Protein AF-A0A7I0JZ33-F1 (afdb_monomer_lite)

Secondary structure (DSSP, 8-state):
-------HHHHHHHHHHHHHHHHHHHHHHH-GGGSPP--TTS-TTEEEE--SSSSPEEEE---GGG--

Sequence (68 aa):
MNWPYLRRGDIAGILFVAVFVGVALFVLLVFPGLGPRENFGFGPEWQCARMEQGDPICVKLVDRDGAK

Foldseek 3Di:
DPDPDQDPVNVVVVVVVVVVVVVVVVCCVVPVVVDPQDCVPPDPQWRWDDDPDDDIDIDRDDDPVPPD

Structure (mmCIF, N/CA/C/O backbone):
data_AF-A0A7I0JZ33-F1
#
_entry.id   AF-A0A7I0JZ33-F1
#
loop_
_atom_site.group_PDB
_atom_site.id
_atom_site.type_symbol
_atom_site.label_atom_id
_atom_site.label_alt_id
_atom_site.label_comp_id
_atom_site.label_asym_id
_atom_site.label_entity_id
_atom_site.label_seq_id
_atom_site.pdbx_PDB_ins_code
_atom_site.Cartn_x
_atom_site.Cartn_y
_atom_site.Cartn_z
_atom_site.occupancy
_atom_site.B_iso_or_equiv
_atom_site.auth_seq_id
_atom_site.auth_comp_id
_atom_site.auth_asym_id
_atom_site.auth_atom_id
_atom_site.pdbx_PDB_model_num
ATOM 1 N N . MET A 1 1 ? 9.758 -16.690 -31.510 1.00 40.62 1 MET A N 1
ATOM 2 C CA . MET A 1 1 ? 9.894 -15.657 -30.460 1.00 40.62 1 MET A CA 1
ATOM 3 C C . MET A 1 1 ? 10.308 -14.346 -31.115 1.00 40.62 1 MET A C 1
ATOM 5 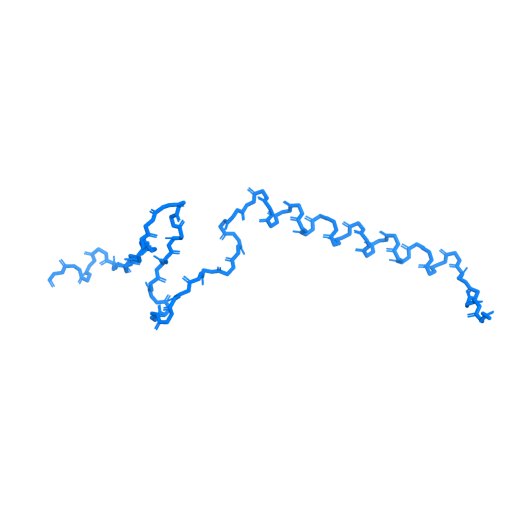O O . MET A 1 1 ? 11.417 -14.277 -31.622 1.00 40.62 1 MET A O 1
ATOM 9 N N . ASN A 1 2 ? 9.434 -13.339 -31.148 1.00 60.56 2 ASN A N 1
ATOM 10 C CA . ASN A 1 2 ? 9.816 -11.968 -31.495 1.00 60.56 2 ASN A CA 1
ATOM 11 C C . ASN A 1 2 ? 10.193 -11.274 -30.182 1.00 60.56 2 ASN A C 1
ATOM 13 O O . ASN A 1 2 ? 9.304 -10.869 -29.438 1.00 60.56 2 ASN A O 1
ATOM 17 N N . TRP A 1 3 ? 11.478 -11.271 -29.828 1.00 63.25 3 TRP A N 1
ATOM 18 C CA . TRP A 1 3 ? 11.928 -10.556 -28.635 1.00 63.25 3 TRP A CA 1
ATOM 19 C C . TRP A 1 3 ? 12.050 -9.075 -29.009 1.00 63.25 3 TRP A C 1
ATOM 21 O O . TRP A 1 3 ? 12.872 -8.752 -29.872 1.00 63.25 3 TRP A O 1
ATOM 31 N N . PRO A 1 4 ? 11.223 -8.177 -28.443 1.00 70.38 4 PRO A N 1
ATOM 32 C CA . PRO A 1 4 ? 11.348 -6.762 -28.736 1.00 70.38 4 PRO A CA 1
ATOM 33 C C . PRO A 1 4 ? 12.731 -6.290 -28.284 1.00 70.38 4 PRO A C 1
ATOM 35 O O . PRO A 1 4 ? 13.234 -6.684 -27.232 1.00 70.38 4 PRO A O 1
ATOM 38 N N . TYR A 1 5 ? 13.368 -5.468 -29.110 1.00 71.19 5 TYR A N 1
ATOM 39 C CA . TYR A 1 5 ? 14.666 -4.885 -28.802 1.00 71.19 5 TYR A CA 1
ATOM 40 C C . TYR A 1 5 ? 14.494 -3.882 -27.653 1.00 71.19 5 TYR A C 1
ATOM 42 O O . TYR A 1 5 ? 14.140 -2.728 -27.890 1.00 71.19 5 TYR A O 1
ATOM 50 N N . LEU A 1 6 ? 14.700 -4.331 -26.409 1.00 76.81 6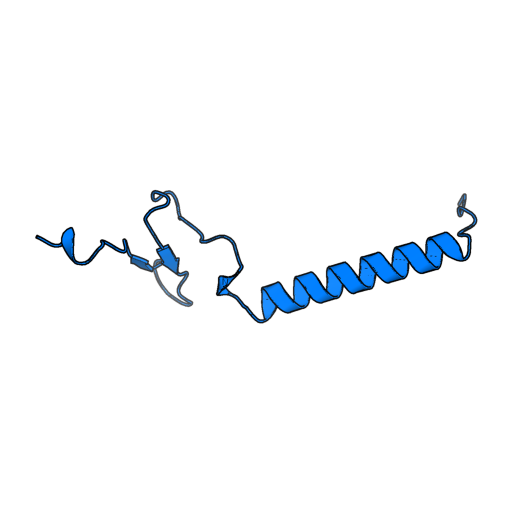 LEU A N 1
ATOM 51 C CA . LEU A 1 6 ? 14.677 -3.463 -25.232 1.00 76.81 6 LEU A CA 1
ATOM 52 C C . LEU A 1 6 ? 15.823 -2.456 -25.345 1.00 76.81 6 LEU A C 1
ATOM 54 O O . LEU A 1 6 ? 17.001 -2.810 -25.236 1.00 76.81 6 LEU A O 1
ATOM 58 N N . ARG A 1 7 ? 15.492 -1.181 -25.556 1.00 82.62 7 ARG A N 1
ATOM 59 C CA . ARG A 1 7 ? 16.489 -0.114 -25.498 1.00 82.62 7 ARG A CA 1
ATOM 60 C C . ARG A 1 7 ? 16.893 0.109 -24.044 1.00 82.62 7 ARG A C 1
ATOM 62 O O . ARG A 1 7 ? 16.156 -0.176 -23.105 1.00 82.62 7 ARG A O 1
ATOM 69 N N . ARG A 1 8 ? 18.074 0.698 -23.844 1.00 81.75 8 ARG A N 1
ATOM 70 C CA . ARG A 1 8 ? 18.600 1.019 -22.505 1.00 81.75 8 ARG A CA 1
ATOM 71 C C . ARG A 1 8 ? 17.638 1.889 -21.679 1.00 81.75 8 ARG A C 1
ATOM 73 O O . ARG A 1 8 ? 17.592 1.748 -20.462 1.00 81.75 8 ARG A O 1
ATOM 80 N N . GLY A 1 9 ? 16.863 2.747 -22.348 1.00 82.00 9 GLY A N 1
ATOM 81 C CA . GLY A 1 9 ? 15.798 3.543 -21.730 1.00 82.00 9 GLY A CA 1
ATOM 82 C C . GLY A 1 9 ? 14.626 2.699 -21.223 1.00 82.00 9 GLY A C 1
ATOM 83 O O . GLY A 1 9 ? 14.156 2.935 -20.116 1.00 82.00 9 GLY A O 1
ATOM 84 N N . ASP A 1 10 ? 14.222 1.669 -21.970 1.00 85.56 10 ASP A N 1
ATOM 85 C CA . ASP A 1 10 ? 13.146 0.757 -21.562 1.00 85.56 10 ASP A CA 1
ATOM 86 C C . ASP A 1 10 ? 13.562 -0.045 -20.326 1.00 85.56 10 ASP A C 1
ATOM 88 O O . ASP A 1 10 ? 12.793 -0.179 -19.380 1.00 85.56 10 ASP A O 1
ATOM 92 N N . ILE A 1 11 ? 14.816 -0.508 -20.285 1.00 90.19 11 ILE A N 1
ATOM 93 C CA . ILE A 1 11 ? 15.376 -1.216 -19.125 1.00 90.19 11 ILE A CA 1
ATOM 94 C C . ILE A 1 11 ? 15.379 -0.310 -17.889 1.00 90.19 11 ILE A C 1
ATOM 96 O O . ILE A 1 11 ? 14.959 -0.735 -16.816 1.00 90.19 11 ILE A O 1
ATOM 100 N N . ALA A 1 12 ? 15.818 0.944 -18.031 1.00 92.06 12 ALA A N 1
ATOM 101 C CA . ALA A 1 12 ? 15.816 1.903 -16.928 1.00 92.06 12 ALA A CA 1
ATOM 102 C C . ALA A 1 12 ? 14.391 2.192 -16.423 1.00 92.06 12 ALA A C 1
ATOM 104 O O . ALA A 1 12 ? 14.166 2.230 -15.215 1.00 92.06 12 ALA A O 1
ATOM 105 N N . GLY A 1 13 ? 13.426 2.332 -17.337 1.00 92.81 13 GLY A N 1
ATOM 106 C CA . GLY A 1 13 ? 12.016 2.512 -16.995 1.00 92.81 13 GLY A CA 1
ATOM 107 C C . GLY A 1 13 ? 11.430 1.306 -16.260 1.00 92.81 13 GLY A C 1
ATOM 108 O O . GLY A 1 13 ? 10.807 1.469 -15.214 1.00 92.81 13 GLY A O 1
ATOM 109 N N . ILE A 1 14 ? 11.684 0.091 -16.754 1.00 94.12 14 ILE A N 1
ATOM 110 C CA . ILE A 1 14 ? 11.232 -1.152 -16.113 1.00 94.12 14 ILE A CA 1
ATOM 111 C C . ILE A 1 14 ? 11.818 -1.276 -14.704 1.00 94.12 14 ILE A C 1
ATOM 113 O O . ILE A 1 14 ? 11.083 -1.568 -13.762 1.00 94.12 14 ILE A O 1
ATOM 117 N N . LEU A 1 15 ? 13.119 -1.016 -14.538 1.00 95.94 15 LEU A N 1
ATOM 118 C CA . LEU A 1 15 ? 13.768 -1.054 -13.226 1.00 95.94 15 LEU A CA 1
ATOM 119 C C . LEU A 1 15 ? 13.171 -0.022 -12.267 1.00 95.94 15 LEU A C 1
ATOM 121 O O . LEU A 1 15 ? 12.919 -0.345 -11.110 1.00 95.94 15 LEU A O 1
ATOM 125 N N . PHE A 1 16 ? 12.897 1.193 -12.742 1.00 96.50 16 PHE A N 1
ATOM 126 C CA . PHE A 1 16 ? 12.272 2.231 -11.927 1.00 96.50 16 PHE A CA 1
ATOM 127 C C . PHE A 1 16 ? 10.877 1.818 -11.442 1.00 96.50 16 PHE A C 1
ATOM 129 O O . PHE A 1 16 ? 10.588 1.908 -10.249 1.00 96.50 16 PHE A O 1
ATOM 136 N N . VAL A 1 17 ? 10.031 1.308 -12.343 1.00 97.31 17 VAL A N 1
ATOM 137 C CA . VAL A 1 17 ? 8.690 0.819 -11.988 1.00 97.31 17 VAL A CA 1
ATOM 138 C C . VAL A 1 17 ? 8.781 -0.348 -11.007 1.00 97.31 17 VAL A C 1
ATOM 140 O O . VAL A 1 17 ? 8.054 -0.365 -10.018 1.00 97.31 17 VAL A O 1
ATOM 143 N N . ALA A 1 18 ? 9.698 -1.292 -11.229 1.00 97.44 18 ALA A N 1
ATOM 144 C CA . ALA A 1 18 ? 9.896 -2.428 -10.334 1.00 97.44 18 ALA A CA 1
ATOM 145 C C . ALA A 1 18 ? 10.297 -1.984 -8.917 1.00 97.44 18 ALA A C 1
ATOM 147 O O . ALA A 1 18 ? 9.732 -2.474 -7.940 1.00 97.44 18 ALA A O 1
ATOM 148 N N . VAL A 1 19 ? 11.217 -1.019 -8.798 1.00 98.19 19 VAL A N 1
ATOM 149 C CA . VAL A 1 19 ? 11.605 -0.436 -7.504 1.00 98.19 19 VAL A CA 1
ATOM 150 C C . VAL A 1 19 ? 10.414 0.255 -6.844 1.00 98.19 19 VAL A C 1
ATOM 152 O O . VAL A 1 19 ? 10.151 0.018 -5.668 1.00 98.19 19 VAL A O 1
ATOM 155 N N . PHE A 1 20 ? 9.663 1.065 -7.591 1.00 97.81 20 PHE A N 1
ATOM 156 C CA . PHE A 1 20 ? 8.508 1.785 -7.056 1.00 97.81 20 PHE A CA 1
ATOM 157 C C . PHE A 1 20 ? 7.424 0.833 -6.529 1.00 97.81 20 PHE A C 1
ATOM 159 O O . PHE A 1 20 ? 6.930 1.011 -5.415 1.00 97.81 20 PHE A O 1
ATOM 166 N N . VAL A 1 21 ? 7.103 -0.222 -7.285 1.00 97.31 21 VAL A N 1
ATOM 167 C CA . VAL A 1 21 ? 6.164 -1.271 -6.856 1.00 97.31 21 VAL A CA 1
ATOM 168 C C . VAL A 1 21 ? 6.692 -2.002 -5.621 1.00 97.31 21 VAL A C 1
ATOM 170 O O . VAL A 1 21 ? 5.937 -2.222 -4.677 1.00 97.31 21 VAL A O 1
ATOM 173 N N . GLY A 1 22 ? 7.986 -2.333 -5.589 1.00 97.12 22 GLY A N 1
ATOM 174 C CA . GLY A 1 22 ? 8.616 -2.969 -4.431 1.00 97.12 22 GLY A CA 1
ATOM 175 C C . GLY A 1 22 ? 8.497 -2.127 -3.159 1.00 97.12 22 GLY A C 1
ATOM 176 O O . GLY A 1 22 ? 8.113 -2.645 -2.112 1.00 97.12 22 GLY A O 1
ATOM 177 N N . VAL A 1 23 ? 8.750 -0.819 -3.256 1.00 96.69 23 VAL A N 1
ATOM 178 C CA . VAL A 1 23 ? 8.588 0.121 -2.136 1.00 96.69 23 VAL A CA 1
ATOM 179 C C . VAL A 1 23 ? 7.126 0.209 -1.695 1.00 96.69 23 VAL A C 1
ATOM 181 O O . VAL A 1 23 ? 6.854 0.146 -0.498 1.00 96.69 23 VAL A O 1
ATOM 184 N N . ALA A 1 24 ? 6.176 0.307 -2.629 1.00 93.12 24 ALA A N 1
ATOM 185 C CA . ALA A 1 24 ? 4.753 0.366 -2.298 1.00 93.12 24 ALA A CA 1
ATOM 186 C C . ALA A 1 24 ? 4.281 -0.892 -1.548 1.00 93.12 24 ALA A C 1
ATOM 188 O O . ALA A 1 24 ? 3.609 -0.784 -0.523 1.00 93.12 24 ALA A O 1
ATOM 189 N N . LEU A 1 25 ? 4.679 -2.081 -2.014 1.00 92.62 25 LEU A N 1
ATOM 190 C CA . LEU A 1 25 ? 4.371 -3.343 -1.338 1.00 92.62 25 LEU A CA 1
ATOM 191 C C . LEU A 1 25 ? 5.009 -3.412 0.051 1.00 92.62 25 LEU A C 1
ATOM 193 O O . LEU A 1 25 ? 4.343 -3.801 1.006 1.00 92.62 25 LEU A O 1
ATOM 197 N N . PHE A 1 26 ? 6.270 -2.995 0.183 1.00 93.75 26 PHE A N 1
ATOM 198 C CA . PHE A 1 26 ? 6.949 -2.943 1.477 1.00 93.75 26 PHE A CA 1
ATOM 199 C C . PHE A 1 26 ? 6.199 -2.051 2.476 1.00 93.75 26 PHE A C 1
ATOM 201 O O . PHE A 1 26 ? 5.947 -2.468 3.603 1.00 93.75 26 PHE A O 1
ATOM 208 N N . VAL A 1 27 ? 5.778 -0.855 2.053 1.00 91.69 27 VAL A N 1
ATOM 209 C CA . VAL A 1 27 ? 4.985 0.058 2.889 1.00 91.69 27 VAL A CA 1
ATOM 210 C C . VAL A 1 27 ? 3.657 -0.582 3.301 1.00 91.69 27 VAL A C 1
ATOM 212 O O . VAL A 1 27 ? 3.316 -0.547 4.480 1.00 91.69 27 VAL A O 1
ATOM 215 N N . LEU A 1 28 ? 2.931 -1.209 2.371 1.00 87.06 28 LEU A N 1
ATOM 216 C CA . LEU A 1 28 ? 1.652 -1.862 2.676 1.00 87.06 28 LEU A CA 1
ATOM 217 C C . LEU A 1 28 ? 1.794 -3.025 3.669 1.00 87.06 28 LEU A C 1
ATOM 219 O O . LEU A 1 28 ? 0.910 -3.223 4.498 1.00 87.06 28 LEU A O 1
ATOM 223 N N . LEU A 1 29 ? 2.898 -3.775 3.611 1.00 86.69 29 LEU A N 1
ATOM 224 C CA . LEU A 1 29 ? 3.155 -4.889 4.528 1.00 86.69 29 LEU A CA 1
ATOM 225 C C . LEU A 1 29 ? 3.591 -4.424 5.923 1.00 86.69 29 LEU A C 1
ATOM 227 O O . LEU A 1 29 ? 3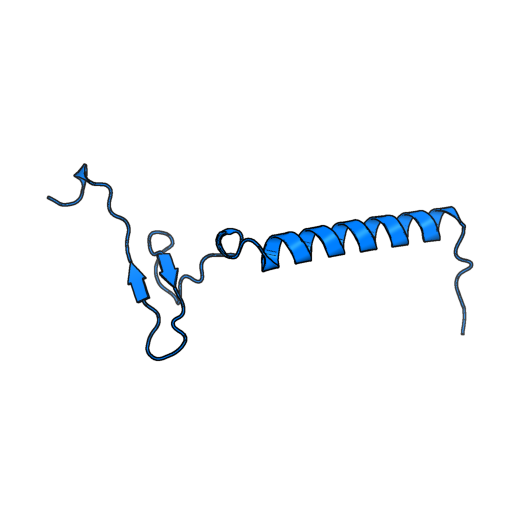.210 -5.036 6.917 1.00 86.69 29 LEU A O 1
ATOM 231 N N . VAL A 1 30 ? 4.385 -3.353 6.012 1.00 88.31 30 VAL A N 1
ATOM 232 C CA . VAL A 1 30 ? 4.909 -2.842 7.292 1.00 88.31 30 VAL A CA 1
ATOM 233 C C . VAL A 1 30 ? 3.885 -1.975 8.030 1.00 88.31 30 VAL A C 1
ATOM 235 O O . VAL A 1 30 ? 3.887 -1.934 9.260 1.00 88.31 30 VAL A O 1
ATOM 238 N N . PHE A 1 31 ? 2.986 -1.307 7.306 1.00 82.50 31 PHE A N 1
ATOM 239 C CA . PHE A 1 31 ? 1.972 -0.419 7.873 1.00 82.50 31 PHE A CA 1
ATOM 240 C C . PHE A 1 31 ? 0.558 -0.961 7.603 1.00 82.50 31 PHE A C 1
ATOM 242 O O . PHE A 1 31 ? -0.151 -0.436 6.740 1.00 82.50 31 PHE A O 1
ATOM 249 N N . PRO A 1 32 ? 0.094 -1.967 8.372 1.00 64.75 32 PRO A N 1
ATOM 250 C CA . PRO A 1 32 ? -1.193 -2.635 8.142 1.00 64.75 32 PRO A CA 1
ATOM 251 C C . PRO A 1 32 ? -2.413 -1.701 8.245 1.00 64.75 32 PRO A C 1
ATOM 253 O O . PRO A 1 32 ? -3.493 -2.042 7.774 1.00 64.75 32 PRO A O 1
ATOM 256 N N . GLY A 1 33 ? -2.254 -0.499 8.813 1.00 65.69 33 GLY A N 1
ATOM 257 C CA . GLY A 1 33 ? -3.297 0.532 8.868 1.00 65.69 33 GLY A CA 1
ATOM 258 C C . GLY A 1 33 ? -3.506 1.340 7.578 1.00 65.69 33 GLY A C 1
ATOM 259 O O . GLY A 1 33 ? -4.454 2.118 7.522 1.00 65.69 33 GLY A O 1
ATOM 260 N N . LEU A 1 34 ? -2.646 1.192 6.561 1.00 64.69 34 LEU A N 1
ATOM 261 C CA . LEU A 1 34 ? -2.799 1.846 5.247 1.00 64.69 34 LEU A CA 1
ATOM 262 C C . LEU A 1 34 ? -3.633 1.017 4.256 1.00 64.69 34 LEU A C 1
ATOM 264 O O . LEU A 1 34 ? -3.949 1.499 3.167 1.00 64.69 34 LEU A O 1
ATOM 268 N N . GLY A 1 35 ? -3.977 -0.223 4.612 1.00 64.56 35 GLY A N 1
ATOM 269 C CA . GLY A 1 35 ? -4.864 -1.059 3.812 1.00 64.56 35 GLY A CA 1
ATOM 270 C C . GLY A 1 35 ? -6.318 -0.565 3.841 1.00 64.56 35 GLY A C 1
ATOM 271 O O . GLY A 1 35 ? -6.712 0.174 4.749 1.00 64.56 35 GLY A O 1
ATOM 272 N N . PRO A 1 36 ? -7.152 -0.980 2.871 1.00 62.81 36 PRO A N 1
ATOM 273 C CA . PRO A 1 36 ? -8.590 -0.765 2.947 1.00 62.81 36 PRO A CA 1
ATOM 274 C C . PRO A 1 36 ? -9.130 -1.389 4.237 1.00 62.81 36 PRO A C 1
ATOM 276 O O . PRO A 1 36 ? -8.881 -2.563 4.507 1.00 62.81 36 PRO A O 1
ATOM 279 N N . ARG A 1 37 ? -9.877 -0.618 5.033 1.00 67.50 37 ARG A N 1
ATOM 280 C CA . ARG A 1 37 ? -10.628 -1.187 6.156 1.00 67.50 37 ARG A CA 1
ATOM 281 C C . ARG A 1 37 ? -11.660 -2.164 5.584 1.00 67.50 37 ARG A C 1
ATOM 283 O O . ARG A 1 37 ? -12.468 -1.784 4.738 1.00 67.50 37 ARG A O 1
ATOM 290 N N . GLU A 1 38 ? -11.584 -3.434 5.984 1.00 69.81 38 GLU A N 1
ATOM 291 C CA . GLU A 1 38 ? -12.589 -4.431 5.609 1.00 69.81 38 GLU A CA 1
ATOM 292 C C . GLU A 1 38 ? -13.877 -4.090 6.359 1.00 69.81 38 GLU A C 1
ATOM 294 O O . GLU A 1 38 ? -13.925 -4.187 7.579 1.00 69.81 38 GLU A O 1
ATOM 299 N N . ASN A 1 39 ? -14.925 -3.680 5.647 1.00 65.06 39 ASN A N 1
ATOM 300 C CA . ASN A 1 39 ? -16.172 -3.278 6.299 1.00 65.06 39 ASN A CA 1
ATOM 301 C C . ASN A 1 39 ? -17.159 -4.447 6.477 1.00 65.06 39 ASN A C 1
ATOM 303 O O . ASN A 1 39 ? -18.247 -4.211 6.965 1.00 65.06 39 ASN A O 1
ATOM 307 N N . PHE A 1 40 ? -16.834 -5.692 6.091 1.00 73.31 40 PHE A N 1
ATOM 308 C CA . PHE A 1 40 ? -17.671 -6.913 6.234 1.00 73.31 40 PHE A CA 1
ATOM 309 C C . PHE A 1 40 ? -19.186 -6.770 5.923 1.00 73.31 40 PHE A C 1
ATOM 311 O O . PHE A 1 40 ? -19.995 -7.559 6.400 1.00 73.31 40 PHE A O 1
ATOM 318 N N . GLY A 1 41 ? -19.593 -5.789 5.108 1.00 75.00 41 GLY A N 1
ATOM 319 C CA . GLY A 1 41 ? -21.005 -5.477 4.827 1.00 75.00 41 GLY A CA 1
ATOM 320 C C . GLY A 1 41 ? -21.658 -4.464 5.781 1.00 75.00 41 GLY A C 1
ATOM 321 O O . GLY A 1 41 ? -22.793 -4.056 5.551 1.00 75.00 41 GLY A O 1
ATOM 322 N N . PHE A 1 42 ? -20.942 -4.016 6.809 1.00 74.88 42 PHE A N 1
ATOM 323 C CA . PHE A 1 42 ? -21.282 -2.877 7.655 1.00 74.88 42 PHE A CA 1
ATOM 324 C C . PHE A 1 42 ? -20.952 -1.545 6.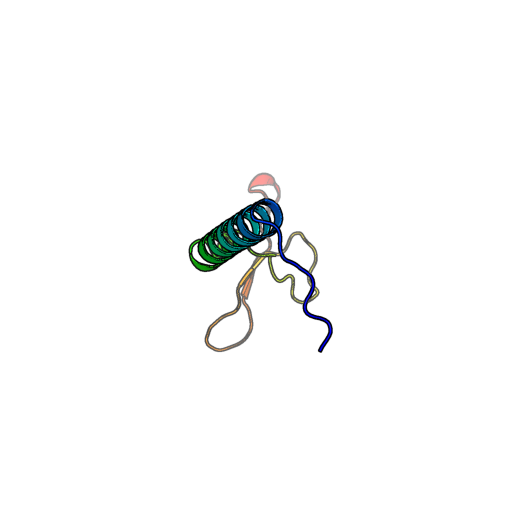960 1.00 74.88 42 PHE A C 1
ATOM 326 O O . PHE A 1 42 ? -20.170 -1.482 6.008 1.00 74.88 42 PHE A O 1
ATOM 333 N N . GLY A 1 43 ? -21.591 -0.464 7.412 1.00 76.38 43 GLY A N 1
ATOM 334 C CA . GLY A 1 43 ? -21.399 0.873 6.849 1.00 76.38 43 GLY A CA 1
ATOM 335 C C . GLY A 1 43 ? -19.980 1.432 7.068 1.00 76.38 43 GLY A C 1
ATOM 336 O O . GLY A 1 43 ? -19.227 0.916 7.896 1.00 76.38 43 GLY A O 1
ATOM 337 N N . PRO A 1 44 ? -19.587 2.495 6.340 1.00 77.12 44 PRO A N 1
ATOM 338 C CA . PRO A 1 44 ? -18.237 3.074 6.393 1.00 77.12 44 PRO A CA 1
ATOM 339 C C . PRO A 1 44 ? -17.851 3.664 7.761 1.00 77.12 44 PRO A C 1
ATOM 341 O O . PRO A 1 44 ? -16.686 3.982 7.989 1.00 77.12 44 PRO A O 1
ATOM 344 N N . GLU A 1 45 ? -18.811 3.834 8.669 1.00 80.69 45 GLU A N 1
ATOM 345 C CA . GLU A 1 45 ? -18.593 4.266 10.049 1.00 80.69 45 GLU A CA 1
ATOM 346 C C . GLU A 1 45 ? -18.042 3.160 10.964 1.00 80.69 45 GLU A C 1
ATOM 348 O O . GLU A 1 45 ? -17.613 3.440 12.088 1.00 80.69 45 GLU A O 1
ATOM 353 N N . TRP A 1 46 ? -18.061 1.910 10.500 1.00 78.75 46 TRP A N 1
ATOM 354 C CA . TRP A 1 46 ? -17.549 0.760 11.232 1.00 78.75 46 TRP A CA 1
ATOM 355 C C . TRP A 1 46 ? -16.090 0.503 10.881 1.00 78.75 46 TRP A C 1
ATOM 357 O O . TRP A 1 46 ? -15.697 0.479 9.718 1.00 78.75 46 TRP A O 1
ATOM 367 N N . GLN A 1 47 ? -15.275 0.275 11.906 1.00 79.94 47 GLN A N 1
ATOM 368 C CA . GLN A 1 47 ? -13.922 -0.240 11.753 1.00 79.94 47 GLN A CA 1
ATOM 369 C C . GLN A 1 47 ? -13.926 -1.690 12.216 1.00 79.94 47 GLN A C 1
ATOM 371 O O . GLN A 1 47 ? -14.126 -1.953 13.403 1.00 79.94 47 GLN A O 1
ATOM 376 N N . CYS A 1 48 ? -13.729 -2.624 11.287 1.00 79.12 48 CYS A N 1
ATOM 377 C CA . CYS A 1 48 ? -13.626 -4.037 11.621 1.00 79.12 48 CYS A CA 1
ATOM 378 C C . CYS A 1 48 ? -12.177 -4.520 11.557 1.00 79.12 48 CYS A C 1
ATOM 380 O O . CYS A 1 48 ? -11.416 -4.151 10.661 1.00 79.12 48 CYS A O 1
ATOM 382 N N . ALA A 1 49 ? -11.812 -5.368 12.513 1.00 79.31 49 ALA A N 1
ATOM 383 C CA . ALA A 1 49 ? -10.538 -6.061 12.569 1.00 79.31 49 ALA A CA 1
ATOM 384 C C . ALA A 1 49 ? -10.780 -7.571 12.494 1.00 79.31 49 ALA A C 1
ATOM 386 O O . ALA A 1 49 ? -11.573 -8.130 13.258 1.00 79.31 49 ALA A O 1
ATOM 387 N N . ARG A 1 50 ? -10.084 -8.234 11.567 1.00 75.50 50 ARG A N 1
ATOM 388 C CA . ARG A 1 50 ? -10.066 -9.694 11.489 1.00 75.50 50 ARG A CA 1
ATOM 389 C C . ARG A 1 50 ? -9.254 -10.241 12.664 1.00 75.50 50 ARG A C 1
ATOM 391 O O . ARG A 1 50 ? -8.123 -9.813 12.875 1.00 75.50 50 ARG A O 1
ATOM 398 N N . MET A 1 51 ? -9.835 -11.176 13.408 1.00 76.50 51 MET A N 1
ATOM 399 C CA . MET A 1 51 ? -9.154 -11.899 14.481 1.00 76.50 51 MET A CA 1
ATOM 400 C C . MET A 1 51 ? -8.529 -13.188 13.936 1.00 76.50 51 MET A C 1
ATOM 402 O O . MET A 1 51 ? -9.081 -13.802 13.025 1.00 76.50 51 MET A O 1
ATOM 406 N N . GLU A 1 52 ? -7.394 -13.609 14.503 1.00 78.44 52 GLU A N 1
ATOM 407 C CA . GLU A 1 52 ? -6.750 -14.903 14.192 1.00 78.44 52 GLU A CA 1
ATOM 408 C C . GLU A 1 52 ? -7.703 -16.083 14.451 1.00 78.44 52 GLU A C 1
ATOM 410 O O . GLU A 1 52 ? -7.655 -17.102 13.764 1.00 78.44 52 GLU A O 1
ATOM 415 N N . GLN A 1 53 ? -8.600 -15.934 15.430 1.00 82.62 53 GLN A N 1
ATOM 416 C CA . GLN A 1 53 ? -9.583 -16.942 15.794 1.00 82.62 53 GLN A CA 1
ATOM 417 C C . GLN A 1 53 ? -10.915 -16.292 16.188 1.00 82.62 53 GLN A C 1
ATOM 419 O O . GLN A 1 53 ? -10.940 -15.352 16.982 1.00 82.62 53 GLN A O 1
ATOM 424 N N . GLY A 1 54 ? -12.017 -16.834 15.664 1.00 80.12 54 GLY A N 1
ATOM 425 C CA . GLY A 1 54 ? -13.377 -16.358 15.931 1.00 80.12 54 GLY A CA 1
ATOM 426 C C . GLY A 1 54 ? -13.881 -15.312 14.933 1.00 80.12 54 GLY A C 1
ATOM 427 O O . GLY A 1 54 ? -13.286 -15.098 13.876 1.00 80.12 54 GLY A O 1
ATOM 428 N N . ASP A 1 55 ? -15.010 -14.691 15.272 1.00 82.56 55 ASP A N 1
ATOM 429 C CA . ASP A 1 55 ? -15.672 -13.698 14.425 1.00 82.56 55 ASP A CA 1
ATOM 430 C C . ASP A 1 55 ? -14.905 -12.358 14.415 1.00 82.56 55 ASP A C 1
ATOM 432 O O . ASP A 1 55 ? -14.284 -11.987 15.419 1.00 82.56 55 ASP A O 1
ATOM 436 N N . PRO A 1 56 ? -14.924 -11.604 13.298 1.00 77.62 56 PRO A N 1
ATOM 437 C CA . PRO A 1 56 ? -14.275 -10.299 13.226 1.00 77.62 56 PRO A CA 1
ATOM 438 C C . PRO A 1 56 ? -14.914 -9.317 14.216 1.00 77.62 56 PRO A C 1
ATOM 440 O O . PRO A 1 56 ? -16.136 -9.255 14.355 1.00 77.62 56 PRO A O 1
ATOM 443 N N . ILE A 1 57 ? -14.088 -8.502 14.875 1.00 83.62 57 ILE A N 1
ATOM 444 C CA . ILE A 1 57 ? -14.585 -7.463 15.782 1.00 83.62 57 ILE A CA 1
ATOM 445 C C . ILE A 1 57 ? -14.824 -6.188 14.987 1.00 83.62 57 ILE A C 1
ATOM 447 O O . ILE A 1 57 ? -13.883 -5.631 14.428 1.00 83.62 57 ILE A O 1
ATOM 451 N N . CYS A 1 58 ? -16.064 -5.701 14.991 1.00 84.31 58 CYS A N 1
ATOM 452 C CA . CYS A 1 58 ? -16.458 -4.430 14.390 1.00 84.31 58 CYS A CA 1
ATOM 453 C C . CYS A 1 58 ? -16.821 -3.413 15.473 1.00 84.31 58 CYS A C 1
ATOM 455 O O . CYS A 1 58 ? -17.694 -3.663 16.304 1.00 84.31 58 CYS A O 1
ATOM 457 N N . VAL A 1 59 ? -16.177 -2.245 15.448 1.00 84.06 59 VAL A N 1
ATOM 458 C CA . VAL A 1 59 ? -16.479 -1.132 16.354 1.00 84.06 59 VAL A CA 1
ATOM 459 C C . VAL A 1 59 ? -16.903 0.097 15.562 1.00 84.06 59 VAL A C 1
ATOM 461 O O . VAL A 1 59 ? -16.255 0.489 14.591 1.00 84.06 59 VAL A O 1
ATOM 464 N N . LYS A 1 60 ? -17.997 0.726 15.990 1.00 82.06 60 LYS A N 1
ATOM 465 C CA . LYS A 1 60 ? -18.418 2.035 15.496 1.00 82.06 60 LYS A CA 1
ATOM 466 C C . LYS A 1 60 ? -17.831 3.099 16.411 1.00 82.06 60 LYS A C 1
ATOM 468 O O . LYS A 1 60 ? -18.220 3.201 17.573 1.00 82.06 60 LYS A O 1
ATOM 473 N N . LEU A 1 61 ? -16.891 3.881 15.895 1.00 75.06 61 LEU A N 1
ATOM 474 C CA . LEU A 1 61 ? -16.376 5.037 16.623 1.00 75.06 61 LEU A CA 1
ATOM 475 C C . LEU A 1 61 ? -17.434 6.135 16.569 1.00 75.06 61 LEU A C 1
ATOM 477 O O . LEU A 1 61 ? -17.654 6.752 15.529 1.00 75.06 61 LEU A O 1
ATOM 481 N N . VAL A 1 62 ? -18.125 6.332 17.686 1.00 78.31 62 VAL A N 1
ATOM 482 C CA . VAL A 1 62 ? -18.982 7.498 17.894 1.00 78.31 62 VAL A CA 1
ATOM 483 C C . VAL A 1 62 ? -18.136 8.622 18.473 1.00 78.31 62 VAL A C 1
ATOM 485 O O . VAL A 1 62 ? -17.276 8.386 19.324 1.00 78.31 62 VAL A O 1
ATOM 488 N N . ASP A 1 63 ? -18.363 9.843 17.995 1.00 69.69 63 ASP A N 1
ATOM 489 C CA . ASP A 1 63 ? -17.786 11.021 18.629 1.00 69.69 63 ASP A CA 1
ATOM 490 C C . ASP A 1 63 ? -18.266 11.093 20.090 1.00 69.69 63 ASP A C 1
ATOM 492 O O . ASP A 1 63 ? -19.396 10.697 20.399 1.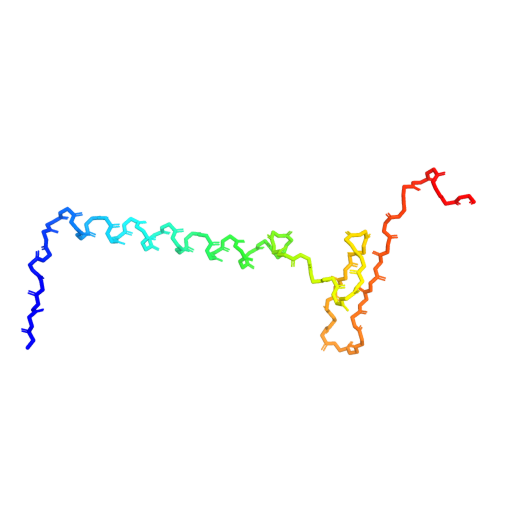00 69.69 63 ASP A O 1
ATOM 496 N N . ARG A 1 64 ? -17.404 11.565 20.996 1.00 61.09 64 ARG A N 1
ATOM 497 C CA . ARG A 1 64 ? -17.674 11.624 22.441 1.00 61.09 64 ARG A CA 1
ATOM 498 C C . ARG A 1 64 ? -18.956 12.407 22.757 1.00 61.09 64 ARG A C 1
ATOM 500 O O . ARG A 1 64 ? -19.587 12.134 23.776 1.00 61.09 64 ARG A O 1
ATOM 507 N N . ASP A 1 65 ? -19.368 13.311 21.870 1.00 63.41 65 ASP A N 1
ATOM 508 C CA . ASP A 1 65 ? -20.593 14.099 22.008 1.00 63.41 65 ASP A CA 1
ATOM 509 C C . ASP A 1 65 ? -21.873 13.372 21.546 1.00 63.41 65 ASP A C 1
ATOM 511 O O . ASP A 1 65 ? -22.976 13.782 21.911 1.00 63.41 65 ASP A O 1
ATOM 515 N N . GLY A 1 66 ? -21.747 12.273 20.791 1.00 56.81 66 GLY A N 1
ATOM 516 C CA . GLY A 1 66 ? -22.857 11.443 20.300 1.00 56.81 66 GLY A CA 1
ATOM 517 C C . GLY A 1 66 ? -23.201 10.235 21.181 1.00 56.81 66 GLY A C 1
ATOM 518 O O . GLY A 1 66 ? -24.135 9.504 20.866 1.00 56.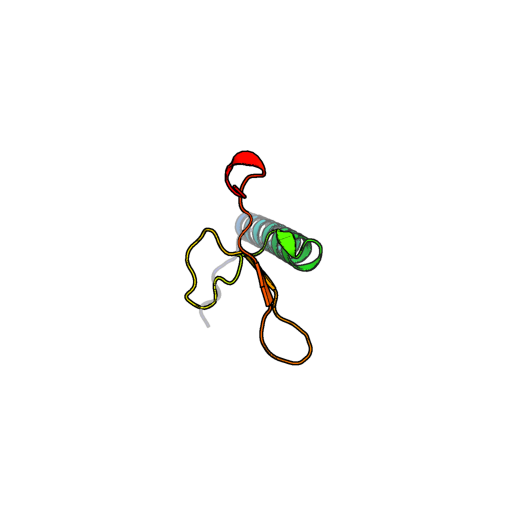81 66 GLY A O 1
ATOM 519 N N . ALA A 1 67 ? -22.460 10.011 22.270 1.00 57.72 67 ALA A N 1
ATOM 520 C CA . ALA A 1 67 ? -22.672 8.918 23.225 1.00 57.72 67 ALA A CA 1
ATOM 521 C C . ALA A 1 67 ? -23.621 9.303 24.383 1.00 57.72 67 ALA A C 1
ATOM 523 O O . ALA A 1 67 ? -23.400 8.891 25.524 1.00 57.72 67 ALA A O 1
ATOM 524 N N . LYS A 1 68 ? -24.633 10.136 24.104 1.00 50.34 68 LYS A N 1
ATOM 525 C CA . LYS A 1 68 ? -25.670 10.542 25.065 1.00 50.34 68 LYS A CA 1
ATOM 526 C C . LYS A 1 68 ? -26.968 9.788 24.834 1.00 50.34 68 LYS A C 1
ATOM 528 O O . LYS A 1 68 ? -27.360 9.662 23.654 1.00 50.34 68 LYS A O 1
#

pLDDT: mean 79.02, std 12.75, range [40.62, 98.19]

Radius of gyration: 21.47 Å; chains: 1; bounding box: 44×31×57 Å